Protein AF-A0A2S5GCN4-F1 (afdb_monomer_lite)

Organism: NCBI:txid2082395

pLDDT: mean 84.56, std 12.19, range [52.16, 98.06]

Sequence (154 aa):
MLRGVCLENIIAYLSLCFSAWLMGFLPMLEIYVALPASMLMGLDPMSCVFWTALGNFMPIPIILYFYDTLRKWKKASRLLNKMENHRFNRTLIQHGAWMVLLATPIIGSWTVGILGRSLGMSKTKLFVVSLCSICMYSVILVIITMLGVELIKE

InterPro domains:
  IPR009577 Putative small multi-drug export [PF06695] (30-140)

Foldseek 3Di:
DVVVVVVVVVVLLVVLLVQLLQQCQDQVRRLLNSLLVSVVVVHDNVSSLVNSLNSQLVLQVVCLVCVVVLCVDPVSVVVLVVLCPPPVLVVCLVVVLVCLLVCCVPNGSNSLSSSCVVSVHDSVSSSVSNSVSSNVVSVVSSVVSVVVVVVVVD

Secondary structure (DSSP, 8-state):
-HHHHHHHHHHHHHHHHHHHHHHHHSTTTHHHHHHHHHHHTT--HHHHHHHHHHHHHTHHHHHHHHHHHHHTSHHHHHHHHHHHTSTHHHHHHHSHHHHHHHHHHHHHHHHHHHHHHHTT--HHHHHHHHHHHHHHHHHHHHHHHHHHHHHHH-

Structure (mmCIF, N/CA/C/O backbone):
data_AF-A0A2S5GCN4-F1
#
_entry.id   AF-A0A2S5GCN4-F1
#
loop_
_atom_site.group_PDB
_atom_site.id
_atom_site.type_symbol
_atom_site.label_atom_id
_atom_site.label_alt_id
_atom_site.label_comp_id
_atom_site.label_asym_id
_atom_site.label_entity_id
_atom_site.label_seq_id
_atom_site.pdbx_PDB_ins_code
_atom_site.Cartn_x
_atom_site.Cartn_y
_atom_site.Cartn_z
_atom_site.occupancy
_atom_site.B_iso_or_equiv
_atom_site.auth_seq_id
_atom_site.auth_comp_id
_atom_site.auth_asym_id
_atom_site.auth_atom_id
_atom_site.pdbx_PDB_model_num
ATOM 1 N N . MET A 1 1 ? 31.305 -18.604 -16.765 1.00 57.91 1 MET A N 1
ATOM 2 C CA . MET A 1 1 ? 30.805 -17.319 -17.302 1.00 57.91 1 MET A CA 1
ATOM 3 C C . MET A 1 1 ? 29.271 -17.274 -17.335 1.00 57.91 1 MET A C 1
ATOM 5 O O . MET A 1 1 ? 28.710 -16.447 -16.638 1.00 57.91 1 MET A O 1
ATOM 9 N N . LEU A 1 2 ? 28.580 -18.221 -17.990 1.00 61.34 2 LEU A N 1
ATOM 10 C CA . LEU A 1 2 ? 27.100 -18.251 -18.085 1.00 61.34 2 LEU A CA 1
ATOM 11 C C . LEU A 1 2 ? 26.336 -18.323 -16.740 1.00 61.34 2 LEU A C 1
ATOM 13 O O . LEU A 1 2 ? 25.294 -17.693 -16.595 1.00 61.34 2 LEU A O 1
ATOM 17 N N . ARG A 1 3 ? 26.863 -19.038 -15.730 1.00 63.44 3 ARG A N 1
ATOM 18 C CA . ARG A 1 3 ? 26.248 -19.092 -14.385 1.00 63.44 3 ARG A CA 1
ATOM 19 C C . ARG A 1 3 ? 26.294 -17.757 -13.629 1.00 63.44 3 ARG A C 1
ATOM 21 O O . ARG A 1 3 ? 25.389 -17.504 -12.847 1.00 63.44 3 ARG A O 1
ATOM 28 N N . GLY A 1 4 ? 27.314 -16.926 -13.860 1.00 67.19 4 GLY A N 1
ATOM 29 C CA . GLY A 1 4 ? 27.444 -15.615 -13.206 1.00 67.19 4 GLY A CA 1
ATOM 30 C C . GLY A 1 4 ? 26.403 -14.624 -13.724 1.00 67.19 4 GLY A C 1
ATOM 31 O O . GLY A 1 4 ? 25.668 -14.044 -12.938 1.00 67.19 4 GLY A O 1
ATOM 32 N N . VAL A 1 5 ? 26.246 -14.562 -15.050 1.00 67.44 5 VAL A N 1
ATOM 33 C CA . VAL A 1 5 ? 25.265 -13.694 -15.725 1.00 67.44 5 VAL A CA 1
ATOM 34 C C . VAL A 1 5 ? 23.820 -14.052 -15.344 1.00 67.44 5 VAL A C 1
ATOM 36 O O . VAL A 1 5 ? 23.006 -13.170 -15.097 1.00 67.44 5 VAL A O 1
ATOM 39 N N . CYS A 1 6 ? 23.486 -15.345 -15.227 1.00 74.94 6 CYS A N 1
ATOM 40 C CA . CYS A 1 6 ? 22.156 -15.751 -14.751 1.00 74.94 6 CYS A CA 1
ATOM 41 C C . CYS A 1 6 ? 21.890 -15.327 -13.299 1.00 74.94 6 CYS A C 1
ATOM 43 O O . CYS A 1 6 ? 20.776 -14.920 -12.983 1.00 74.94 6 CYS A O 1
ATOM 45 N N . LEU A 1 7 ? 22.891 -15.425 -12.417 1.00 78.88 7 LEU A N 1
ATOM 46 C CA . LEU A 1 7 ? 22.730 -15.069 -11.008 1.00 78.88 7 LEU A CA 1
ATOM 47 C C . LEU A 1 7 ? 22.543 -13.555 -10.832 1.00 78.88 7 LEU A C 1
ATOM 49 O O . LEU A 1 7 ? 21.660 -13.132 -10.091 1.00 78.88 7 LEU A O 1
ATOM 53 N N . GLU A 1 8 ? 23.329 -12.751 -11.551 1.00 83.69 8 GLU A N 1
ATOM 54 C CA . GLU A 1 8 ? 23.218 -11.287 -11.555 1.00 83.69 8 GLU A CA 1
ATOM 55 C C . GLU A 1 8 ? 21.841 -10.825 -12.047 1.00 83.69 8 GLU A C 1
ATOM 57 O O . GLU A 1 8 ? 21.208 -9.989 -11.401 1.00 83.69 8 GLU A O 1
ATOM 62 N N . ASN A 1 9 ? 21.318 -11.441 -13.113 1.00 87.56 9 ASN A N 1
ATOM 63 C CA . ASN A 1 9 ? 19.983 -11.132 -13.632 1.00 87.56 9 ASN A CA 1
ATOM 64 C C . ASN A 1 9 ? 18.869 -11.463 -12.625 1.00 87.56 9 ASN A C 1
ATOM 66 O O . ASN A 1 9 ? 17.925 -10.688 -12.467 1.00 87.56 9 ASN A O 1
ATOM 70 N N . ILE A 1 10 ? 18.981 -12.590 -11.911 1.00 91.94 10 ILE A N 1
ATOM 71 C CA . ILE A 1 10 ? 18.015 -12.969 -10.869 1.00 91.94 10 ILE A CA 1
ATOM 72 C C . ILE A 1 10 ? 18.063 -11.974 -9.707 1.00 91.94 10 ILE A C 1
ATOM 74 O O . ILE A 1 10 ? 17.018 -11.524 -9.240 1.00 91.94 10 ILE A O 1
ATOM 78 N N . ILE A 1 11 ? 19.260 -11.605 -9.245 1.00 93.44 11 ILE A N 1
ATOM 79 C CA . ILE A 1 11 ? 19.430 -10.649 -8.143 1.00 93.44 11 ILE A CA 1
ATOM 80 C C . ILE A 1 11 ? 18.864 -9.278 -8.524 1.00 93.44 11 ILE A C 1
ATOM 82 O O . ILE A 1 11 ? 18.158 -8.668 -7.719 1.00 93.44 11 ILE A O 1
ATOM 86 N N . ALA A 1 12 ? 19.121 -8.810 -9.747 1.00 93.25 12 ALA A N 1
ATOM 87 C CA . ALA A 1 12 ? 18.575 -7.553 -10.249 1.00 93.25 12 ALA A CA 1
ATOM 88 C C . ALA A 1 12 ? 17.038 -7.578 -10.267 1.00 93.25 12 ALA A C 1
ATOM 90 O O . ALA A 1 12 ? 16.400 -6.674 -9.728 1.00 93.25 12 ALA A O 1
ATOM 91 N N . TYR A 1 13 ? 16.440 -8.649 -10.795 1.00 93.94 13 TYR A N 1
ATOM 92 C CA . TYR A 1 13 ? 14.986 -8.809 -10.825 1.00 93.94 13 TYR A CA 1
ATOM 93 C C . TYR A 1 13 ? 14.366 -8.846 -9.419 1.00 93.94 13 TYR A C 1
ATOM 95 O O . TYR A 1 13 ? 13.391 -8.145 -9.146 1.00 93.94 13 TYR A O 1
ATOM 103 N N . LEU A 1 14 ? 14.950 -9.618 -8.496 1.00 96.00 14 LEU A N 1
ATOM 104 C CA . LEU A 1 14 ? 14.489 -9.673 -7.105 1.00 96.00 14 LEU A CA 1
ATOM 105 C C . LEU A 1 14 ? 14.610 -8.313 -6.410 1.00 96.00 14 LEU A C 1
ATOM 107 O O . LEU A 1 14 ? 13.724 -7.941 -5.642 1.00 96.00 14 LEU A O 1
ATOM 111 N N . SER A 1 15 ? 15.670 -7.558 -6.707 1.00 96.25 15 SER A N 1
ATOM 112 C CA . SER A 1 15 ? 15.861 -6.207 -6.173 1.00 96.25 15 SER A CA 1
ATOM 113 C C . SER A 1 15 ? 14.768 -5.259 -6.666 1.00 96.25 15 SER A C 1
ATOM 115 O O . SER A 1 15 ? 14.188 -4.543 -5.855 1.00 96.25 15 SER A O 1
ATOM 117 N N . LEU A 1 16 ? 14.411 -5.313 -7.955 1.00 96.62 16 LEU A N 1
ATOM 118 C CA . LEU A 1 16 ? 13.297 -4.537 -8.514 1.00 96.62 16 LEU A CA 1
ATOM 119 C C . LEU A 1 16 ? 11.960 -4.891 -7.854 1.00 96.62 16 LEU A C 1
ATOM 121 O O . LEU A 1 16 ? 11.220 -3.998 -7.445 1.00 96.62 16 LEU A O 1
ATOM 125 N N . CYS A 1 17 ? 11.670 -6.185 -7.693 1.00 97.75 17 CYS A N 1
ATOM 126 C CA . CYS A 1 17 ? 10.457 -6.656 -7.019 1.00 97.75 17 CYS A CA 1
ATOM 127 C C . CYS A 1 17 ? 10.383 -6.158 -5.568 1.00 97.75 17 CYS A C 1
ATOM 129 O O . CYS A 1 17 ? 9.341 -5.684 -5.112 1.00 97.75 17 CYS A O 1
ATOM 131 N N . PHE A 1 18 ? 11.504 -6.233 -4.845 1.00 97.62 18 PHE A N 1
ATOM 132 C CA . PHE A 1 18 ? 11.593 -5.753 -3.471 1.00 97.62 18 PHE A CA 1
ATOM 133 C C . PHE A 1 18 ? 11.409 -4.236 -3.381 1.00 97.62 18 PHE A C 1
ATOM 135 O O . PHE A 1 18 ? 10.651 -3.766 -2.534 1.00 97.62 18 PHE A O 1
ATOM 142 N N . SER A 1 19 ? 12.042 -3.465 -4.268 1.00 97.31 19 SER A N 1
ATOM 143 C CA . SER A 1 19 ? 11.854 -2.014 -4.348 1.00 97.31 19 SER A CA 1
ATOM 144 C C . SER A 1 19 ? 10.399 -1.648 -4.638 1.00 97.31 19 SER A C 1
ATOM 146 O O . SER A 1 19 ? 9.853 -0.781 -3.961 1.00 97.31 19 SER A O 1
ATOM 148 N N . ALA A 1 20 ? 9.749 -2.338 -5.579 1.00 97.62 20 ALA A N 1
ATOM 149 C CA . ALA A 1 20 ? 8.340 -2.136 -5.909 1.00 97.62 20 ALA A CA 1
ATOM 150 C C . ALA A 1 20 ? 7.431 -2.364 -4.691 1.00 97.62 20 ALA A C 1
ATOM 152 O O . ALA A 1 20 ? 6.604 -1.516 -4.344 1.00 97.62 20 ALA A O 1
ATOM 153 N N . TRP A 1 21 ? 7.635 -3.483 -3.994 1.00 98.06 21 TRP A N 1
ATOM 154 C CA . TRP A 1 21 ? 6.917 -3.796 -2.762 1.00 98.06 21 TRP A CA 1
ATOM 155 C C . TRP A 1 21 ? 7.164 -2.756 -1.663 1.00 98.06 21 TRP A C 1
ATOM 157 O O . TRP A 1 21 ? 6.216 -2.266 -1.048 1.00 98.06 21 TRP A O 1
ATOM 167 N N . LEU A 1 22 ? 8.424 -2.375 -1.440 1.00 97.25 22 LEU A N 1
ATOM 168 C CA . LEU A 1 22 ? 8.803 -1.431 -0.392 1.00 97.25 22 LEU A CA 1
ATOM 169 C C . LEU A 1 22 ? 8.209 -0.045 -0.649 1.00 97.25 22 LEU A C 1
ATOM 171 O O . LEU A 1 22 ? 7.659 0.564 0.266 1.00 97.25 22 LEU A O 1
ATOM 175 N N . MET A 1 23 ? 8.270 0.443 -1.888 1.00 97.00 23 MET A N 1
ATOM 176 C CA . MET A 1 23 ? 7.644 1.712 -2.253 1.00 97.00 23 MET A CA 1
ATOM 177 C C . MET A 1 23 ? 6.127 1.654 -2.053 1.00 97.00 23 MET A C 1
ATOM 179 O O . MET A 1 23 ? 5.565 2.566 -1.454 1.00 97.00 23 MET A O 1
ATOM 183 N N . GLY A 1 24 ? 5.473 0.560 -2.463 1.00 96.06 24 GLY A N 1
ATOM 184 C CA . GLY A 1 24 ? 4.033 0.378 -2.259 1.00 96.06 24 GLY A CA 1
ATOM 185 C C . GLY A 1 24 ? 3.634 0.367 -0.780 1.00 96.06 24 GLY A C 1
ATOM 186 O O . GLY A 1 24 ? 2.550 0.835 -0.430 1.00 96.06 24 GLY A O 1
ATOM 187 N N . PHE A 1 25 ? 4.520 -0.134 0.083 1.00 96.31 25 PHE A N 1
ATOM 188 C CA . PHE A 1 25 ? 4.337 -0.195 1.530 1.00 96.31 25 PHE A CA 1
ATOM 189 C C . PHE A 1 25 ? 4.514 1.155 2.234 1.00 96.31 25 PHE A C 1
ATOM 191 O O . PHE A 1 25 ? 3.869 1.395 3.253 1.00 96.31 25 PHE A O 1
ATOM 198 N N . LEU A 1 26 ? 5.381 2.043 1.745 1.00 94.00 26 LEU A N 1
ATOM 199 C CA . LEU A 1 26 ? 5.697 3.291 2.444 1.00 94.00 26 LEU A CA 1
ATOM 200 C C . LEU A 1 26 ? 4.537 4.307 2.361 1.00 94.00 26 LEU A C 1
ATOM 202 O O . LEU A 1 26 ? 4.080 4.594 1.256 1.00 94.00 26 LEU A O 1
ATOM 206 N N . PRO A 1 27 ? 4.114 4.939 3.481 1.00 87.19 27 PRO A N 1
ATOM 207 C CA . PRO A 1 27 ? 2.924 5.803 3.520 1.00 87.19 27 PRO A CA 1
ATOM 208 C C . PRO A 1 27 ? 2.947 7.007 2.571 1.00 87.19 27 PRO A C 1
ATOM 210 O O . PRO A 1 27 ? 1.896 7.509 2.198 1.00 87.19 27 PRO A O 1
ATOM 213 N N . MET A 1 28 ? 4.136 7.517 2.239 1.00 85.44 28 MET A N 1
ATOM 214 C CA . MET A 1 28 ? 4.296 8.711 1.396 1.00 85.44 28 MET A CA 1
ATOM 215 C C . MET A 1 28 ? 4.349 8.386 -0.097 1.00 85.44 28 MET A C 1
ATOM 217 O O . MET A 1 28 ? 4.154 9.274 -0.919 1.00 85.44 28 MET A O 1
ATOM 221 N N . LEU A 1 29 ? 4.683 7.142 -0.440 1.00 86.44 29 LEU A N 1
ATOM 222 C CA . LEU A 1 29 ? 4.839 6.707 -1.824 1.00 86.44 29 LEU A CA 1
ATOM 223 C C . LEU A 1 29 ? 3.572 5.992 -2.267 1.00 86.44 29 LEU A C 1
ATOM 225 O O . LEU A 1 29 ? 2.922 6.403 -3.229 1.00 86.44 29 LEU A O 1
ATOM 229 N N . GLU A 1 30 ? 3.226 4.942 -1.520 1.00 90.69 30 GLU A N 1
ATOM 230 C CA . GLU A 1 30 ? 2.136 4.037 -1.831 1.00 90.69 30 GLU A CA 1
ATOM 231 C C . GLU A 1 30 ? 2.167 3.593 -3.304 1.00 90.69 30 GLU A C 1
ATOM 233 O O . GLU A 1 30 ? 3.175 3.677 -4.008 1.00 90.69 30 GLU A O 1
ATOM 238 N N . ILE A 1 31 ? 1.060 3.055 -3.790 1.00 92.00 31 ILE A N 1
ATOM 239 C CA . ILE A 1 31 ? 0.970 2.528 -5.148 1.00 92.00 31 ILE A CA 1
ATOM 240 C C . ILE A 1 31 ? 1.100 3.598 -6.250 1.00 92.00 31 ILE A C 1
ATOM 242 O O . ILE A 1 31 ? 1.514 3.264 -7.358 1.00 92.00 31 ILE A O 1
ATOM 246 N N . TYR A 1 32 ? 0.788 4.871 -5.961 1.00 90.56 32 TYR A N 1
ATOM 247 C CA . TYR A 1 32 ? 0.764 5.946 -6.965 1.00 90.56 32 TYR A CA 1
ATOM 248 C C . TYR A 1 32 ? 2.157 6.278 -7.475 1.00 90.56 32 TYR A C 1
ATOM 250 O O . TYR A 1 32 ? 2.315 6.601 -8.645 1.00 90.56 32 TYR A O 1
ATOM 258 N N . VAL A 1 33 ? 3.158 6.201 -6.596 1.00 92.62 33 VAL A N 1
ATOM 259 C CA . VAL A 1 33 ? 4.560 6.389 -6.976 1.00 92.62 33 VAL A CA 1
ATOM 260 C C . VAL A 1 33 ? 5.207 5.045 -7.281 1.00 92.62 33 VAL A C 1
ATOM 262 O O . VAL A 1 33 ? 5.955 4.936 -8.250 1.00 92.62 33 VAL A O 1
ATOM 265 N N . ALA A 1 34 ? 4.898 4.007 -6.498 1.00 95.50 34 ALA A N 1
ATOM 266 C CA . ALA A 1 34 ? 5.549 2.713 -6.638 1.00 95.50 34 ALA A CA 1
ATOM 267 C C . ALA A 1 34 ? 5.321 2.079 -8.012 1.00 95.50 34 ALA A C 1
ATOM 269 O O . ALA A 1 34 ? 6.271 1.555 -8.592 1.00 95.50 34 ALA A O 1
ATOM 270 N N . LEU A 1 35 ? 4.093 2.121 -8.539 1.00 95.50 35 LEU A N 1
ATOM 271 C CA . LEU A 1 35 ? 3.756 1.455 -9.797 1.00 95.50 35 LEU A CA 1
ATOM 272 C C . LEU A 1 35 ? 4.429 2.132 -11.001 1.00 95.50 35 LEU A C 1
ATOM 274 O O . LEU A 1 35 ? 5.175 1.437 -11.695 1.00 95.50 35 LEU A O 1
ATOM 278 N N . PRO A 1 36 ? 4.298 3.458 -11.216 1.00 94.50 36 PRO A N 1
ATOM 279 C CA . PRO A 1 36 ? 5.004 4.122 -12.307 1.00 94.50 36 PRO A CA 1
ATOM 280 C C . PRO A 1 36 ? 6.525 4.028 -12.177 1.00 94.50 36 PRO A C 1
ATOM 282 O O . PRO A 1 36 ? 7.203 3.731 -13.157 1.00 94.50 36 PRO A O 1
ATOM 285 N N . ALA A 1 37 ? 7.073 4.218 -10.970 1.00 94.81 37 ALA A N 1
ATOM 286 C CA . ALA A 1 37 ? 8.516 4.141 -10.754 1.00 94.81 37 ALA A CA 1
ATOM 287 C C . ALA A 1 37 ? 9.067 2.745 -11.072 1.00 94.81 37 ALA A C 1
ATOM 289 O O . ALA A 1 37 ? 10.073 2.632 -11.763 1.00 94.81 37 ALA A O 1
ATOM 290 N N . SER A 1 38 ? 8.388 1.680 -10.637 1.00 95.12 38 SER A N 1
ATOM 291 C CA . SER A 1 38 ? 8.834 0.303 -10.900 1.00 95.12 38 SER A CA 1
ATOM 292 C C . SER A 1 38 ? 8.783 -0.042 -12.390 1.00 95.12 38 SER A C 1
ATOM 294 O O . SER A 1 38 ? 9.699 -0.691 -12.896 1.00 95.12 38 SER A O 1
ATOM 296 N N . MET A 1 39 ? 7.767 0.449 -13.110 1.00 93.94 39 MET A N 1
ATOM 297 C CA . MET A 1 39 ? 7.684 0.294 -14.567 1.00 93.94 39 MET A CA 1
ATOM 298 C C . MET A 1 39 ? 8.825 1.034 -15.274 1.00 93.94 39 MET A C 1
ATOM 300 O O . MET A 1 39 ? 9.454 0.481 -16.174 1.00 93.94 39 MET A O 1
ATOM 304 N N . LEU A 1 40 ? 9.149 2.258 -14.839 1.00 93.12 40 LEU A N 1
ATOM 305 C CA . LEU A 1 40 ? 10.285 3.027 -15.363 1.00 93.12 40 LEU A CA 1
ATOM 306 C C . LEU A 1 40 ? 11.640 2.374 -15.050 1.00 93.12 40 LEU A C 1
ATOM 308 O O . LEU A 1 40 ? 12.572 2.493 -15.840 1.00 93.12 40 LEU A O 1
ATOM 312 N N . MET A 1 41 ? 11.746 1.651 -13.933 1.00 93.62 41 MET A N 1
ATOM 313 C CA . MET A 1 41 ? 12.928 0.855 -13.577 1.00 93.62 41 MET A CA 1
ATOM 314 C C . MET A 1 41 ? 13.054 -0.446 -14.393 1.00 93.62 41 MET A C 1
ATOM 316 O O . MET A 1 41 ? 14.024 -1.181 -14.218 1.00 93.62 41 MET A O 1
ATOM 320 N N . GLY A 1 42 ? 12.103 -0.730 -15.290 1.00 91.94 42 GLY A N 1
ATOM 321 C CA . GLY A 1 42 ? 12.150 -1.865 -16.212 1.00 91.94 42 GLY A CA 1
ATOM 322 C C . GLY A 1 42 ? 11.489 -3.143 -15.695 1.00 91.94 42 GLY A C 1
ATOM 323 O O . GLY A 1 42 ? 11.651 -4.193 -16.315 1.00 91.94 42 GLY A O 1
ATOM 324 N N . LEU A 1 43 ? 10.749 -3.083 -14.583 1.00 94.44 43 LEU A N 1
ATOM 325 C CA . LEU A 1 43 ? 9.941 -4.212 -14.127 1.00 94.44 43 LEU A CA 1
ATOM 326 C C . LEU A 1 43 ? 8.688 -4.337 -15.009 1.00 94.44 43 LEU A C 1
ATOM 328 O O . LEU A 1 43 ? 8.041 -3.339 -15.335 1.00 94.44 43 LEU A O 1
ATOM 332 N N . ASP A 1 44 ? 8.335 -5.559 -15.406 1.00 93.25 44 ASP A N 1
ATOM 333 C CA . ASP A 1 44 ? 7.190 -5.778 -16.289 1.00 93.25 44 ASP A CA 1
ATOM 334 C C . ASP A 1 44 ? 5.862 -5.338 -15.627 1.00 93.25 44 ASP A C 1
ATOM 336 O O . ASP A 1 44 ? 5.749 -5.357 -14.395 1.00 93.25 44 ASP A O 1
ATOM 340 N N . PRO A 1 45 ? 4.836 -4.939 -16.406 1.00 93.00 45 PRO A N 1
ATOM 341 C CA . PRO A 1 45 ? 3.597 -4.396 -15.848 1.00 93.00 45 PRO A CA 1
ATOM 342 C C . PRO A 1 45 ? 2.870 -5.340 -14.880 1.00 93.00 45 PRO A C 1
ATOM 344 O O . PRO A 1 45 ? 2.304 -4.877 -13.890 1.00 93.00 45 PRO A O 1
ATOM 347 N N . MET A 1 46 ? 2.898 -6.655 -15.126 1.00 94.38 46 MET A N 1
ATOM 348 C CA . MET A 1 46 ? 2.223 -7.630 -14.263 1.00 94.38 46 MET A CA 1
ATOM 349 C C . MET A 1 46 ? 2.921 -7.741 -12.909 1.00 94.38 46 MET A C 1
ATOM 351 O O . MET A 1 46 ? 2.267 -7.670 -11.864 1.00 94.38 46 MET A O 1
ATOM 355 N N . SER A 1 47 ? 4.250 -7.845 -12.914 1.00 95.50 47 SER A N 1
ATOM 356 C CA . SER A 1 47 ? 5.060 -7.839 -11.697 1.00 95.50 47 SER A CA 1
ATOM 357 C C . SER A 1 47 ? 4.935 -6.514 -10.947 1.00 95.50 47 SER A C 1
ATOM 359 O O . SER A 1 47 ? 4.801 -6.520 -9.722 1.00 95.50 47 SER A O 1
ATOM 361 N N . CYS A 1 48 ? 4.896 -5.382 -11.657 1.00 95.69 48 CYS A N 1
ATOM 362 C CA . CYS A 1 48 ? 4.636 -4.071 -11.064 1.00 95.69 48 CYS A CA 1
ATOM 363 C C . CYS A 1 48 ? 3.308 -4.048 -10.304 1.00 95.69 48 CYS A C 1
ATOM 365 O O . CYS A 1 48 ? 3.294 -3.694 -9.124 1.00 95.69 48 CYS A O 1
ATOM 367 N N . VAL A 1 49 ? 2.203 -4.462 -10.933 1.00 95.94 49 VAL A N 1
ATOM 368 C CA . VAL A 1 49 ? 0.892 -4.530 -10.269 1.00 95.94 49 VAL A CA 1
ATOM 369 C C . VAL A 1 49 ? 0.966 -5.416 -9.037 1.00 95.94 49 VAL A C 1
ATOM 371 O O . VAL A 1 49 ? 0.594 -4.974 -7.954 1.00 95.94 49 VAL A O 1
ATOM 374 N N . PHE A 1 50 ? 1.478 -6.639 -9.176 1.00 96.81 50 PHE A N 1
ATOM 375 C CA . PHE A 1 50 ? 1.499 -7.601 -8.081 1.00 96.81 50 PHE A CA 1
ATOM 376 C C . PHE A 1 50 ? 2.301 -7.095 -6.875 1.00 96.81 50 PHE A C 1
ATOM 378 O O . PHE A 1 50 ? 1.775 -7.049 -5.761 1.00 96.81 50 PHE A O 1
ATOM 385 N N . TRP A 1 51 ? 3.556 -6.684 -7.077 1.00 97.81 51 TRP A N 1
ATOM 386 C CA . TRP A 1 51 ? 4.441 -6.313 -5.972 1.00 97.81 51 TRP A CA 1
ATOM 387 C C . TRP A 1 51 ? 4.037 -5.000 -5.310 1.00 97.81 51 TRP A C 1
ATOM 389 O O . TRP A 1 51 ? 4.046 -4.914 -4.081 1.00 97.81 51 TRP A O 1
ATOM 399 N N . THR A 1 52 ? 3.621 -4.002 -6.090 1.00 96.88 52 THR A N 1
ATOM 400 C CA . THR A 1 52 ? 3.175 -2.717 -5.531 1.00 96.88 52 THR A CA 1
ATOM 401 C C . THR A 1 52 ? 1.825 -2.837 -4.829 1.00 96.88 52 THR A C 1
ATOM 403 O O . THR A 1 52 ? 1.666 -2.269 -3.750 1.00 96.88 52 THR A O 1
ATOM 406 N N . ALA A 1 53 ? 0.885 -3.632 -5.358 1.00 96.50 53 ALA A N 1
ATOM 407 C CA . ALA A 1 53 ? -0.384 -3.930 -4.694 1.00 96.50 53 ALA A CA 1
ATOM 408 C C . ALA A 1 53 ? -0.170 -4.706 -3.392 1.00 96.50 53 ALA A C 1
ATOM 410 O O . ALA A 1 53 ? -0.778 -4.381 -2.373 1.00 96.50 53 ALA A O 1
ATOM 411 N N . LEU A 1 54 ? 0.722 -5.702 -3.402 1.00 97.12 54 LEU A N 1
ATOM 412 C CA . LEU A 1 54 ? 1.083 -6.456 -2.205 1.00 97.12 54 LEU A CA 1
ATOM 413 C C . LEU A 1 54 ? 1.697 -5.535 -1.145 1.00 97.12 54 LEU A C 1
ATOM 415 O O . LEU A 1 54 ? 1.287 -5.574 0.015 1.00 97.12 54 LEU A O 1
ATOM 419 N N . GLY A 1 55 ? 2.636 -4.676 -1.549 1.00 96.62 55 GLY A N 1
ATOM 420 C CA . GLY A 1 55 ? 3.223 -3.652 -0.688 1.00 96.62 55 GLY A CA 1
ATOM 421 C C . GLY A 1 55 ? 2.161 -2.727 -0.106 1.00 96.62 55 GLY A C 1
ATOM 422 O O . GLY A 1 55 ? 2.115 -2.530 1.104 1.00 96.62 55 GLY A O 1
ATOM 423 N N . ASN A 1 56 ? 1.251 -2.232 -0.945 1.00 96.12 56 ASN A N 1
ATOM 424 C CA . ASN A 1 56 ? 0.194 -1.316 -0.532 1.00 96.12 56 ASN A CA 1
ATOM 425 C C . ASN A 1 56 ? -0.873 -1.962 0.357 1.00 96.12 56 ASN A C 1
ATOM 427 O O . ASN A 1 56 ? -1.452 -1.281 1.197 1.00 96.12 56 ASN A O 1
ATOM 431 N N . PHE A 1 57 ? -1.125 -3.262 0.225 1.00 95.88 57 PHE A N 1
ATOM 432 C CA . PHE A 1 57 ? -2.072 -3.975 1.077 1.00 95.88 57 PHE A CA 1
ATOM 433 C C . PHE A 1 57 ? -1.520 -4.234 2.486 1.00 95.88 57 PHE A C 1
ATOM 435 O O . PHE A 1 57 ? -2.268 -4.143 3.459 1.00 95.88 57 PHE A O 1
ATOM 442 N N . MET A 1 58 ? -0.216 -4.514 2.618 1.00 96.06 58 MET A N 1
ATOM 443 C CA . MET A 1 58 ? 0.448 -4.913 3.874 1.00 96.06 58 MET A CA 1
ATOM 444 C C . MET A 1 58 ? 0.255 -3.993 5.099 1.00 96.06 58 MET A C 1
ATOM 446 O O . MET A 1 58 ? 0.168 -4.516 6.215 1.00 96.06 58 MET A O 1
ATOM 450 N N . PRO A 1 59 ? 0.141 -2.661 4.972 1.00 94.06 59 PRO A N 1
ATOM 451 C CA . PRO A 1 59 ? -0.179 -1.779 6.088 1.00 94.06 59 PRO A CA 1
ATOM 452 C C . PRO A 1 59 ? -1.465 -2.157 6.824 1.00 94.06 59 PRO A C 1
ATOM 454 O O . PRO A 1 59 ? -1.533 -2.049 8.045 1.00 94.06 59 PRO A O 1
ATOM 457 N N . ILE A 1 60 ? -2.480 -2.646 6.109 1.00 93.25 60 ILE A N 1
ATOM 458 C CA . ILE A 1 60 ? -3.804 -2.940 6.666 1.00 93.25 60 ILE A CA 1
ATOM 459 C C . ILE A 1 60 ? -3.747 -4.073 7.706 1.00 93.25 60 ILE A C 1
ATOM 461 O O . ILE A 1 60 ? -4.171 -3.836 8.841 1.00 93.25 60 ILE A O 1
ATOM 465 N N . PRO A 1 61 ? -3.228 -5.286 7.409 1.00 94.00 61 PRO A N 1
ATOM 466 C CA . PRO A 1 61 ? -3.091 -6.333 8.417 1.00 94.00 61 PRO A CA 1
ATOM 467 C C . PRO A 1 61 ? -2.172 -5.918 9.572 1.00 94.00 61 PRO A C 1
ATOM 469 O O . PRO A 1 61 ? -2.485 -6.236 10.720 1.00 94.00 61 PRO A O 1
ATOM 472 N N . ILE A 1 62 ? -1.099 -5.162 9.302 1.00 93.62 62 ILE A N 1
ATOM 473 C CA . ILE A 1 62 ? -0.193 -4.647 10.341 1.00 93.62 62 ILE A CA 1
ATOM 474 C C . ILE A 1 62 ? -0.952 -3.726 11.301 1.00 93.62 62 ILE A C 1
ATOM 476 O O . ILE A 1 62 ? -0.951 -3.958 12.510 1.00 93.62 62 ILE A O 1
ATOM 480 N N . ILE A 1 63 ? -1.663 -2.723 10.784 1.00 91.75 63 ILE A N 1
ATOM 481 C CA . ILE A 1 63 ? -2.459 -1.809 11.607 1.00 91.75 63 ILE A CA 1
ATOM 482 C C . ILE A 1 63 ? -3.505 -2.582 12.395 1.00 91.75 63 ILE A C 1
ATOM 484 O O . ILE A 1 63 ? -3.644 -2.355 13.590 1.00 91.75 63 ILE A O 1
ATOM 488 N N . LEU A 1 64 ? -4.225 -3.512 11.768 1.00 90.44 64 LEU A N 1
ATOM 489 C CA . LEU A 1 64 ? -5.292 -4.258 12.436 1.00 90.44 64 LEU A CA 1
ATOM 490 C C . LEU A 1 64 ? -4.776 -5.156 13.560 1.00 90.44 64 LEU A C 1
ATOM 492 O O . LEU A 1 64 ? -5.497 -5.374 14.535 1.00 90.44 64 LEU A O 1
ATOM 496 N N . TYR A 1 65 ? -3.558 -5.677 13.424 1.00 91.38 65 TYR A N 1
ATOM 497 C CA . TYR A 1 65 ? -2.893 -6.453 14.462 1.00 91.38 65 TYR A CA 1
ATOM 498 C C . TYR A 1 65 ? -2.423 -5.564 15.621 1.00 91.38 65 TYR A C 1
ATOM 500 O O . TYR A 1 65 ? -2.661 -5.885 16.783 1.00 91.38 65 TYR A O 1
ATOM 508 N N . PHE A 1 66 ? -1.813 -4.414 15.319 1.00 89.75 66 PHE A N 1
ATOM 509 C CA . PHE A 1 66 ? -1.260 -3.512 16.335 1.00 89.75 66 PHE A CA 1
ATOM 510 C C . PHE A 1 66 ? -2.246 -2.462 16.862 1.00 89.75 66 PHE A C 1
ATOM 512 O O . PHE A 1 66 ? -1.897 -1.724 17.782 1.00 89.75 66 PHE A O 1
ATOM 519 N N . TYR A 1 67 ? -3.469 -2.393 16.335 1.00 85.06 67 TYR A N 1
ATOM 520 C CA . TYR A 1 67 ? -4.432 -1.332 16.643 1.00 85.06 67 TYR A CA 1
ATOM 521 C C . TYR A 1 67 ? -4.679 -1.171 18.147 1.00 85.06 67 TYR A C 1
ATOM 523 O O . TYR A 1 67 ? -4.578 -0.068 18.687 1.00 85.06 67 TYR A O 1
ATOM 531 N N . ASP A 1 68 ? -4.943 -2.279 18.842 1.00 82.94 68 ASP A N 1
ATOM 532 C CA . ASP A 1 68 ? -5.242 -2.258 20.276 1.00 82.94 68 ASP A CA 1
ATOM 533 C C . ASP A 1 68 ? -4.012 -1.839 21.101 1.00 82.94 68 ASP A C 1
ATOM 535 O O . ASP A 1 68 ? -4.137 -1.154 22.118 1.00 82.94 68 ASP A O 1
ATOM 539 N N . THR A 1 69 ? -2.808 -2.181 20.637 1.00 85.25 69 THR A N 1
ATOM 540 C CA . THR A 1 69 ? -1.539 -1.747 21.239 1.00 85.25 69 THR A CA 1
ATOM 541 C C . THR A 1 69 ? -1.301 -0.253 21.020 1.00 85.25 69 THR A C 1
ATOM 543 O O . THR A 1 69 ? -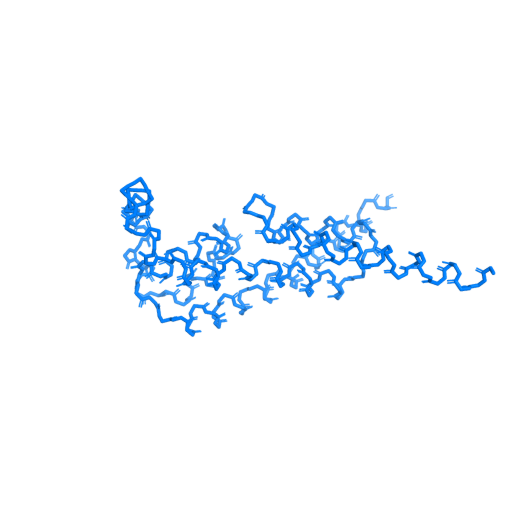0.963 0.453 21.971 1.00 85.25 69 THR A O 1
ATOM 546 N N . LEU A 1 70 ? -1.554 0.258 19.810 1.00 78.88 70 LEU A N 1
ATOM 547 C CA . LEU A 1 70 ? -1.453 1.684 19.485 1.00 78.88 70 LEU A CA 1
ATOM 548 C C . LEU A 1 70 ? -2.413 2.520 20.339 1.00 78.88 70 LEU A C 1
ATOM 550 O O . LEU A 1 70 ? -2.046 3.589 20.826 1.00 78.88 70 LEU A O 1
ATOM 554 N N . ARG A 1 71 ? -3.629 2.021 20.594 1.00 76.94 71 ARG A N 1
ATOM 555 C CA . ARG A 1 71 ? -4.636 2.744 21.386 1.00 76.94 71 ARG A CA 1
ATOM 556 C C . ARG A 1 71 ? -4.257 2.900 22.861 1.00 76.94 71 ARG A C 1
ATOM 558 O O . ARG A 1 71 ? -4.679 3.866 23.492 1.00 76.94 71 ARG A O 1
ATOM 565 N N . LYS A 1 72 ? -3.425 2.005 23.407 1.00 83.81 72 LYS A N 1
ATOM 566 C CA . LYS A 1 72 ? -2.906 2.112 24.785 1.00 83.81 72 LYS A CA 1
ATOM 567 C C . LYS A 1 72 ? -1.942 3.291 24.958 1.00 83.81 72 LYS A C 1
ATOM 569 O O . LYS A 1 72 ? -1.726 3.756 26.075 1.00 83.81 72 LYS A O 1
ATOM 574 N N . TRP A 1 73 ? -1.360 3.803 23.874 1.00 85.00 73 TRP A N 1
ATOM 575 C CA . TRP A 1 73 ? -0.409 4.909 23.931 1.00 85.00 73 TRP A CA 1
ATOM 576 C C . TRP A 1 73 ? -1.139 6.252 23.857 1.00 85.00 73 TRP A C 1
ATOM 578 O O . TRP A 1 73 ? -1.722 6.593 22.831 1.00 85.00 73 TRP A O 1
ATOM 588 N N . LYS A 1 74 ? -1.054 7.076 24.915 1.00 81.19 74 LYS A N 1
ATOM 589 C CA . LYS A 1 74 ? -1.769 8.372 25.002 1.00 81.19 74 LYS A CA 1
ATOM 590 C C . LYS A 1 74 ? -1.557 9.285 23.785 1.00 81.19 74 LYS A C 1
ATOM 592 O O . LYS A 1 74 ? -2.504 9.937 23.353 1.00 81.19 74 LYS A O 1
ATOM 597 N N . LYS A 1 75 ? -0.339 9.355 23.231 1.00 79.56 75 LYS A N 1
ATOM 598 C CA . LYS A 1 75 ? -0.041 10.186 22.045 1.00 79.56 75 LYS A CA 1
ATOM 599 C C . LYS A 1 75 ? -0.733 9.655 20.786 1.00 79.56 75 LYS A C 1
ATOM 601 O O . LYS A 1 75 ? -1.390 10.426 20.094 1.00 79.56 75 LYS A O 1
ATOM 606 N N . ALA A 1 76 ? -0.631 8.351 20.533 1.00 74.50 76 ALA A N 1
ATOM 607 C CA . ALA A 1 76 ? -1.283 7.707 19.397 1.00 74.50 76 ALA A CA 1
ATOM 608 C C . ALA A 1 76 ? -2.810 7.773 19.532 1.00 74.50 76 ALA A C 1
ATOM 610 O O . ALA A 1 76 ? -3.477 8.189 18.597 1.00 74.50 76 ALA A O 1
ATOM 611 N N . SER A 1 77 ? -3.359 7.502 20.719 1.00 76.06 77 SER A N 1
ATOM 612 C CA . SER A 1 77 ? -4.790 7.646 21.013 1.00 76.06 77 SER A CA 1
ATOM 613 C C . SER A 1 77 ? -5.327 9.047 20.690 1.00 76.06 77 SER A C 1
ATOM 615 O O . SER A 1 77 ? -6.365 9.164 20.049 1.00 76.06 77 SER A O 1
ATOM 617 N N . ARG A 1 78 ? -4.608 10.124 21.045 1.00 79.62 78 ARG A N 1
ATOM 618 C CA . ARG A 1 78 ? -5.015 11.492 20.668 1.00 79.62 78 ARG A CA 1
ATOM 619 C C . ARG A 1 78 ? -5.017 11.710 19.156 1.00 79.62 78 ARG A C 1
ATOM 621 O O . ARG A 1 78 ? -5.925 12.366 18.654 1.00 79.62 78 ARG A O 1
ATOM 628 N N . LEU A 1 79 ? -4.013 11.190 18.446 1.00 75.62 79 LEU A N 1
ATOM 629 C CA . LEU A 1 79 ? -3.934 11.295 16.988 1.00 75.62 79 LEU A CA 1
ATOM 630 C C . LEU A 1 79 ? -5.094 10.537 16.328 1.00 75.62 79 LEU A C 1
ATOM 632 O O . LEU A 1 79 ? -5.797 11.105 15.500 1.00 75.62 79 LEU A O 1
ATOM 636 N N . LEU A 1 80 ? -5.348 9.306 16.780 1.00 74.56 80 LEU A N 1
ATOM 637 C CA . LEU A 1 80 ? -6.462 8.465 16.343 1.00 74.56 80 LEU A CA 1
ATOM 638 C C . LEU A 1 80 ? -7.808 9.165 16.567 1.00 74.56 80 LEU A C 1
ATOM 640 O O . LEU A 1 80 ? -8.583 9.301 15.628 1.00 74.56 80 LEU A O 1
ATOM 644 N N . ASN A 1 81 ? -8.046 9.705 17.765 1.00 73.88 81 ASN A N 1
ATOM 645 C CA . ASN A 1 81 ? -9.282 10.428 18.079 1.00 73.88 81 ASN A CA 1
ATOM 646 C C . ASN A 1 81 ? -9.438 11.708 17.234 1.00 73.88 81 ASN A C 1
ATOM 648 O O . ASN A 1 81 ? -10.552 12.099 16.896 1.00 73.88 81 ASN A O 1
ATOM 652 N N . LYS A 1 82 ? -8.335 12.380 16.869 1.00 73.50 82 LYS A N 1
ATOM 653 C CA . LYS A 1 82 ? -8.372 13.550 15.975 1.00 73.50 82 LYS A CA 1
ATOM 654 C C . LYS A 1 82 ? -8.790 13.154 14.557 1.00 73.50 82 LYS A C 1
ATOM 656 O O . LYS A 1 82 ? -9.581 13.867 13.947 1.00 73.50 82 LYS A O 1
ATOM 661 N N . MET A 1 83 ? -8.296 12.019 14.063 1.00 65.94 83 MET A N 1
ATOM 662 C CA . MET A 1 83 ? -8.722 11.448 12.781 1.00 65.94 83 MET A CA 1
ATOM 663 C C . MET A 1 83 ? -10.192 10.999 12.836 1.00 65.94 83 MET A C 1
ATOM 665 O O . MET A 1 83 ? -10.923 11.175 11.867 1.00 65.94 83 MET A O 1
ATOM 669 N N . GLU A 1 84 ? -10.649 10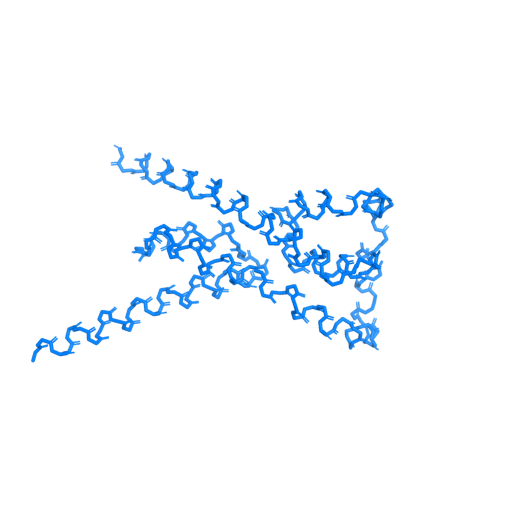.511 13.993 1.00 65.69 84 GLU A N 1
ATOM 670 C CA . GLU A 1 84 ? -12.024 10.051 14.224 1.00 65.69 84 GLU A CA 1
ATOM 671 C C . GLU A 1 84 ? -13.062 11.199 14.306 1.00 65.69 84 GLU A C 1
ATOM 673 O O . GLU A 1 84 ? -14.242 11.009 14.015 1.00 65.69 84 GLU A O 1
ATOM 678 N N . ASN A 1 85 ? -12.640 12.418 14.651 1.00 62.47 85 ASN A N 1
ATOM 679 C CA . ASN A 1 85 ? -13.536 13.570 14.830 1.00 62.47 85 ASN A CA 1
ATOM 680 C C . ASN A 1 85 ? -13.863 14.350 13.540 1.00 62.47 85 ASN A C 1
ATOM 682 O O . ASN A 1 85 ? -14.650 15.300 13.580 1.00 62.47 85 ASN A O 1
ATOM 686 N N . HIS A 1 86 ? -13.298 13.991 12.385 1.00 59.50 86 HIS A N 1
ATOM 687 C CA . HIS A 1 86 ? -13.656 14.645 11.122 1.00 59.50 86 HIS A CA 1
ATOM 688 C C . HIS A 1 86 ? -15.079 14.251 10.682 1.00 59.50 86 HIS A C 1
ATOM 690 O O . HIS A 1 86 ? -15.408 13.071 10.631 1.00 59.50 86 HIS A O 1
ATOM 696 N N . ARG A 1 87 ? -15.928 15.226 10.298 1.00 52.16 87 ARG A N 1
ATOM 697 C CA . ARG A 1 87 ? -17.336 15.029 9.844 1.00 52.16 87 ARG A CA 1
ATOM 698 C C . ARG A 1 87 ? -17.530 13.932 8.788 1.00 52.16 87 ARG A C 1
ATOM 700 O O . ARG A 1 87 ? -18.618 13.372 8.699 1.00 52.16 87 ARG A O 1
ATOM 707 N N . PHE A 1 88 ? -16.480 13.619 8.034 1.00 52.56 88 PHE A N 1
ATOM 708 C CA . PHE A 1 88 ? -16.416 12.521 7.070 1.00 52.56 88 PHE A CA 1
ATOM 709 C C . PHE A 1 88 ? -16.784 11.154 7.694 1.00 52.56 88 PHE A C 1
ATOM 711 O O . PHE A 1 88 ? -17.311 10.282 7.009 1.00 52.56 88 PHE A O 1
ATOM 718 N N . ASN A 1 89 ? -16.607 10.993 9.015 1.00 54.56 89 ASN A N 1
ATOM 719 C CA . ASN A 1 89 ? -16.839 9.740 9.732 1.00 54.56 89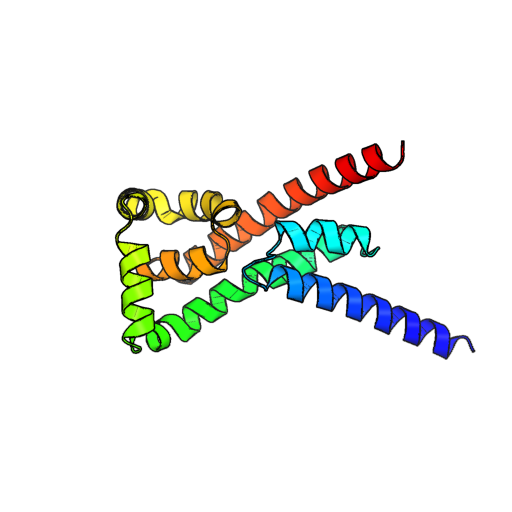 ASN A CA 1
ATOM 720 C C . ASN A 1 89 ? -18.307 9.292 9.808 1.00 54.56 89 ASN A C 1
ATOM 722 O O . ASN A 1 89 ? -18.573 8.098 9.728 1.00 54.56 89 ASN A O 1
ATOM 726 N N . ARG A 1 90 ? -19.287 10.200 9.938 1.00 52.41 90 ARG A N 1
ATOM 727 C CA . ARG A 1 90 ? -20.699 9.788 10.121 1.00 52.41 90 ARG A CA 1
ATOM 728 C C . ARG A 1 90 ? -21.295 9.136 8.873 1.00 52.41 90 ARG A C 1
ATOM 730 O O . ARG A 1 90 ? -22.039 8.166 8.984 1.00 52.41 90 ARG A O 1
ATOM 737 N N . THR A 1 91 ? -20.937 9.636 7.697 1.00 52.88 91 THR A N 1
ATOM 738 C CA . THR A 1 91 ? -21.347 9.069 6.409 1.00 52.88 91 THR A CA 1
ATOM 739 C C . THR A 1 91 ? -20.527 7.815 6.078 1.00 52.88 91 THR A C 1
ATOM 741 O O . THR A 1 91 ? -21.082 6.864 5.523 1.00 52.88 91 THR A O 1
ATOM 744 N N . LEU A 1 92 ? -19.239 7.770 6.474 1.00 54.91 92 LEU A N 1
ATOM 745 C CA . LEU A 1 92 ? -18.348 6.597 6.366 1.00 54.91 92 LEU A CA 1
ATOM 746 C C . LEU A 1 92 ? -18.912 5.407 7.142 1.00 54.91 92 LEU A C 1
ATOM 748 O O . LEU A 1 92 ? -18.906 4.294 6.641 1.00 54.91 92 LEU A O 1
ATOM 752 N N . ILE A 1 93 ? -19.466 5.642 8.331 1.00 53.88 93 ILE A N 1
ATOM 753 C CA . ILE A 1 93 ? -20.090 4.603 9.163 1.00 53.88 93 ILE A CA 1
ATOM 754 C C . ILE A 1 93 ? -21.303 3.962 8.471 1.00 53.88 93 ILE A C 1
ATOM 756 O O . ILE A 1 93 ? -21.511 2.758 8.593 1.00 53.88 93 ILE A O 1
ATOM 760 N N . GLN A 1 94 ? -22.089 4.737 7.717 1.00 56.31 94 GLN A N 1
ATOM 761 C CA . GLN A 1 94 ? -23.300 4.237 7.054 1.00 56.31 94 GLN A CA 1
ATOM 762 C C . GLN A 1 94 ? -23.010 3.492 5.737 1.00 56.31 94 GLN A C 1
ATOM 764 O O . GLN A 1 94 ? -23.723 2.549 5.408 1.00 56.31 94 GLN A O 1
ATOM 769 N N . HIS A 1 95 ? -21.945 3.861 5.011 1.00 65.88 95 HIS A N 1
ATOM 770 C CA . HIS A 1 95 ? -21.593 3.299 3.693 1.00 65.88 95 HIS A CA 1
ATOM 771 C C . HIS A 1 95 ? -20.168 2.711 3.636 1.00 65.88 95 HIS A C 1
ATOM 773 O O . HIS A 1 95 ? -19.543 2.682 2.575 1.00 65.88 95 HIS A O 1
ATOM 779 N N . GLY A 1 96 ? -19.631 2.249 4.770 1.00 67.94 96 GLY A N 1
ATOM 780 C CA . GLY A 1 96 ? -18.186 2.055 4.982 1.00 67.94 96 GLY A CA 1
ATOM 781 C C . GLY A 1 96 ? -17.441 1.220 3.948 1.00 67.94 96 GLY A C 1
ATOM 782 O O . GLY A 1 96 ? -16.296 1.531 3.645 1.00 67.94 96 GLY A O 1
ATOM 783 N N . ALA A 1 97 ? -18.086 0.228 3.333 1.00 70.94 97 ALA A N 1
ATOM 784 C CA . ALA A 1 97 ? -17.471 -0.539 2.250 1.00 70.94 97 ALA A CA 1
ATOM 785 C C . ALA A 1 97 ? -17.233 0.315 0.987 1.00 70.94 97 ALA A C 1
ATOM 787 O O . ALA A 1 97 ? -16.118 0.372 0.479 1.00 70.94 97 ALA A O 1
ATOM 788 N N . TRP A 1 98 ? -18.245 1.039 0.509 1.00 73.38 98 TRP A N 1
ATOM 789 C CA . TRP A 1 98 ? -18.116 1.890 -0.680 1.00 73.38 98 TRP A CA 1
ATOM 790 C C . TRP A 1 98 ? -17.099 3.003 -0.479 1.00 73.38 98 TRP A C 1
ATOM 792 O O . TRP A 1 98 ? -16.310 3.309 -1.368 1.00 73.38 98 TRP A O 1
ATOM 802 N N . MET A 1 99 ? -17.071 3.578 0.718 1.00 71.69 99 MET A N 1
ATOM 803 C CA . MET A 1 99 ? -16.108 4.623 1.000 1.00 71.69 99 MET A CA 1
ATOM 804 C C . MET A 1 99 ? -14.701 4.114 1.236 1.00 71.69 99 MET A C 1
ATOM 806 O O . MET A 1 99 ? -13.788 4.792 0.806 1.00 71.69 99 MET A O 1
ATOM 810 N N . VAL A 1 100 ? -14.475 2.943 1.834 1.00 74.62 100 VAL A N 1
ATOM 811 C CA . VAL A 1 100 ? -13.122 2.362 1.851 1.00 74.62 100 VAL A CA 1
ATOM 812 C C . VAL A 1 100 ? -12.640 2.110 0.422 1.00 74.62 100 VAL A C 1
ATOM 814 O O . VAL A 1 100 ? -11.491 2.412 0.103 1.00 74.62 100 VAL A O 1
ATOM 817 N N . LEU A 1 101 ? -13.526 1.642 -0.460 1.00 78.12 101 LEU A N 1
ATOM 818 C CA . LEU A 1 101 ? -13.196 1.404 -1.861 1.00 78.12 101 LEU A CA 1
ATOM 819 C C . LEU A 1 101 ? -12.763 2.686 -2.590 1.00 78.12 101 LEU A C 1
ATOM 821 O O . LEU A 1 101 ? -11.793 2.647 -3.342 1.00 78.12 101 LEU A O 1
ATOM 825 N N . LEU A 1 102 ? -13.431 3.812 -2.327 1.00 78.44 102 LEU A N 1
ATOM 826 C CA . LEU A 1 102 ? -13.132 5.118 -2.933 1.00 78.44 102 LEU A CA 1
ATOM 827 C C . LEU A 1 102 ? -12.062 5.926 -2.191 1.00 78.44 102 LEU A C 1
ATOM 829 O O . LEU A 1 102 ? -11.400 6.764 -2.792 1.00 78.44 102 LEU A O 1
ATOM 833 N N . ALA A 1 103 ? -11.898 5.703 -0.890 1.00 75.62 103 ALA A N 1
ATOM 834 C CA . ALA A 1 103 ? -10.972 6.452 -0.056 1.00 75.62 103 ALA A CA 1
ATOM 835 C C . ALA A 1 103 ? -9.568 5.861 -0.103 1.00 75.62 103 ALA A C 1
ATOM 837 O O . ALA A 1 103 ? -8.623 6.634 -0.034 1.00 75.62 103 ALA A O 1
ATOM 838 N N . THR A 1 104 ? -9.399 4.539 -0.254 1.00 80.62 104 THR A N 1
ATOM 839 C CA . THR A 1 104 ? -8.056 3.923 -0.341 1.00 80.62 104 THR A CA 1
ATOM 840 C C . THR A 1 104 ? -7.159 4.626 -1.378 1.00 80.62 104 THR A C 1
ATOM 842 O O . THR A 1 104 ? -6.048 4.978 -0.993 1.00 80.62 104 THR A O 1
ATOM 845 N N . PRO A 1 105 ? -7.643 4.960 -2.598 1.00 76.12 105 PRO A N 1
ATOM 846 C CA . PRO A 1 105 ? -6.911 5.752 -3.596 1.00 76.12 105 PRO A CA 1
ATOM 847 C C . PRO A 1 105 ? -6.600 7.217 -3.221 1.00 76.12 105 PRO A C 1
ATOM 849 O O . PRO A 1 105 ? -5.866 7.892 -3.933 1.00 76.12 105 PRO A O 1
ATOM 852 N N . ILE A 1 106 ? -7.231 7.764 -2.182 1.00 77.75 106 ILE A N 1
ATOM 853 C CA . ILE A 1 106 ? -7.172 9.196 -1.842 1.00 77.75 106 ILE A CA 1
ATOM 854 C C . ILE A 1 106 ? -6.373 9.412 -0.559 1.00 77.75 106 ILE A C 1
ATOM 856 O O . ILE A 1 106 ? -5.521 10.290 -0.487 1.00 77.75 106 ILE A O 1
ATOM 860 N N . ILE A 1 107 ? -6.682 8.633 0.479 1.00 82.25 107 ILE A N 1
ATOM 861 C CA . ILE A 1 107 ? -6.107 8.788 1.821 1.00 82.25 107 ILE A CA 1
ATOM 862 C C . ILE A 1 107 ? -5.048 7.731 2.139 1.00 82.25 107 ILE A C 1
ATOM 864 O O . ILE A 1 107 ? -4.386 7.833 3.174 1.00 82.25 107 ILE A O 1
ATOM 868 N N . GLY A 1 108 ? -4.925 6.711 1.291 1.00 86.56 108 GLY A N 1
ATOM 869 C CA . GLY A 1 108 ? -3.955 5.640 1.441 1.00 86.56 108 GLY A CA 1
ATOM 870 C C . GLY A 1 108 ? -4.394 4.481 2.326 1.00 86.56 108 GLY A C 1
ATOM 871 O O . GLY A 1 108 ? -5.315 4.580 3.148 1.00 86.56 108 GLY A O 1
ATOM 872 N N . SER A 1 109 ? -3.712 3.349 2.166 1.00 91.44 109 SER A N 1
ATOM 873 C CA . SER A 1 109 ? -4.029 2.091 2.850 1.00 91.44 109 SER A CA 1
ATOM 874 C C . SER A 1 109 ? -3.706 2.149 4.343 1.00 91.44 109 SER A C 1
ATOM 876 O O . SER A 1 109 ? -4.433 1.573 5.159 1.00 91.44 109 SER A O 1
ATOM 878 N N . TRP A 1 110 ? -2.685 2.923 4.725 1.00 91.12 110 TRP A N 1
ATOM 879 C CA . TRP A 1 110 ? -2.361 3.208 6.125 1.00 91.12 110 TRP A CA 1
ATOM 880 C C . TRP A 1 110 ? -3.518 3.905 6.842 1.00 91.12 110 TRP A C 1
ATOM 882 O O . TRP A 1 110 ? -3.967 3.480 7.908 1.00 91.12 110 TRP A O 1
ATOM 892 N N . THR A 1 111 ? -4.048 4.968 6.242 1.00 87.38 111 THR A N 1
ATOM 893 C CA . THR A 1 111 ? -5.155 5.726 6.832 1.00 87.38 111 THR A CA 1
ATOM 894 C C . THR A 1 111 ? -6.436 4.895 6.860 1.00 87.38 111 THR A C 1
ATOM 896 O O . THR A 1 111 ? -7.144 4.874 7.870 1.00 87.38 111 THR A O 1
ATOM 899 N N . VAL A 1 112 ? -6.711 4.151 5.786 1.00 88.31 112 VAL A N 1
ATOM 900 C CA . VAL A 1 112 ? -7.865 3.249 5.695 1.00 88.31 112 VAL A CA 1
ATOM 901 C C . VAL A 1 112 ? -7.824 2.149 6.754 1.00 88.31 112 VAL A C 1
ATOM 903 O O . VAL A 1 112 ? -8.853 1.875 7.370 1.00 88.31 112 VAL A O 1
ATOM 906 N N . GLY A 1 113 ? -6.659 1.550 7.019 1.00 89.56 113 GLY A N 1
ATOM 907 C CA . GLY A 1 113 ? -6.502 0.547 8.075 1.00 89.56 113 GLY A CA 1
ATOM 908 C C . GLY A 1 113 ? -6.906 1.086 9.450 1.00 89.56 113 GLY A C 1
ATOM 909 O O . GLY A 1 113 ? -7.629 0.430 10.204 1.00 89.56 113 GLY A O 1
ATOM 910 N N . ILE A 1 114 ? -6.484 2.316 9.752 1.00 86.88 114 ILE A N 1
ATOM 911 C CA . ILE A 1 114 ? -6.780 3.003 11.013 1.00 86.88 114 ILE A CA 1
ATOM 912 C C . ILE A 1 114 ? -8.269 3.345 11.120 1.00 86.88 114 ILE A C 1
ATOM 914 O O . ILE A 1 114 ? -8.911 2.985 12.111 1.00 86.88 114 ILE A O 1
ATOM 918 N N . LEU A 1 115 ? -8.812 4.030 10.110 1.00 82.44 115 LEU A N 1
ATOM 919 C CA . LEU A 1 115 ? -10.201 4.490 10.104 1.00 82.44 115 LEU A CA 1
ATOM 920 C C . LEU A 1 115 ? -11.172 3.311 10.056 1.00 82.44 115 LEU A C 1
ATOM 922 O O . LEU A 1 115 ? -12.097 3.242 10.854 1.00 82.44 115 LEU A O 1
ATOM 926 N N . GLY A 1 116 ? -10.935 2.327 9.188 1.00 83.88 116 GLY A N 1
ATOM 927 C CA . GLY A 1 116 ? -11.778 1.137 9.094 1.00 83.88 116 GLY A CA 1
ATOM 928 C C . GLY A 1 116 ? -11.881 0.399 10.428 1.00 83.88 116 GLY A C 1
ATOM 929 O O . GLY A 1 116 ? -12.966 -0.033 10.823 1.00 83.88 116 GLY A O 1
ATOM 930 N N . ARG A 1 117 ? -10.772 0.309 11.174 1.00 84.25 117 ARG A N 1
ATOM 931 C CA . ARG A 1 117 ? -10.775 -0.309 12.501 1.00 84.25 117 ARG A CA 1
ATOM 932 C C . ARG A 1 117 ? -11.430 0.570 13.570 1.00 84.25 117 ARG A C 1
ATOM 934 O O . ARG A 1 117 ? -12.153 0.015 14.397 1.00 84.25 117 ARG A O 1
ATOM 941 N N . SER A 1 118 ? -11.230 1.894 13.557 1.00 78.25 118 SER A N 1
ATOM 942 C CA . SER A 1 118 ? -11.889 2.802 14.517 1.00 78.25 118 SER A CA 1
ATOM 943 C C . SER A 1 118 ? -13.406 2.817 14.343 1.00 78.25 118 SER A C 1
ATOM 945 O O . SER A 1 118 ? -14.140 2.834 15.323 1.00 78.25 118 SER A O 1
ATOM 947 N N . LEU A 1 119 ? -13.876 2.703 13.100 1.00 76.75 119 LEU A N 1
ATOM 948 C CA . LEU A 1 119 ? -15.293 2.632 12.746 1.00 76.75 119 LEU A CA 1
ATOM 949 C C . LEU A 1 119 ? -15.943 1.271 13.049 1.00 76.75 119 LEU A C 1
ATOM 951 O O . LEU A 1 119 ? -17.099 1.044 12.699 1.00 76.75 119 LEU A O 1
ATOM 955 N N . GLY A 1 120 ? -15.214 0.344 13.677 1.00 77.81 120 GLY A N 1
ATOM 956 C CA . GLY A 1 120 ? -15.740 -0.963 14.064 1.00 77.81 120 GLY A CA 1
ATOM 957 C C . GLY A 1 120 ? -15.941 -1.929 12.895 1.00 77.81 120 GLY A C 1
ATOM 958 O O . GLY A 1 120 ? -16.644 -2.929 13.043 1.00 77.81 120 GLY A O 1
ATOM 959 N N . MET A 1 121 ? -15.331 -1.674 11.733 1.00 83.62 121 MET A N 1
ATOM 960 C CA . MET A 1 121 ? -15.452 -2.573 10.591 1.00 83.62 121 MET A CA 1
ATOM 961 C C . MET A 1 121 ? -14.766 -3.914 10.892 1.00 83.62 121 MET A C 1
ATOM 963 O O . MET A 1 121 ? -13.695 -3.976 11.508 1.00 83.62 121 MET A O 1
ATOM 967 N N . SER A 1 122 ? -15.392 -5.019 10.475 1.00 87.31 122 SER A N 1
ATOM 968 C CA . SER A 1 122 ? -14.805 -6.345 10.670 1.00 87.31 122 SER A CA 1
ATOM 969 C C . SER A 1 122 ? -13.532 -6.494 9.833 1.00 87.31 122 SE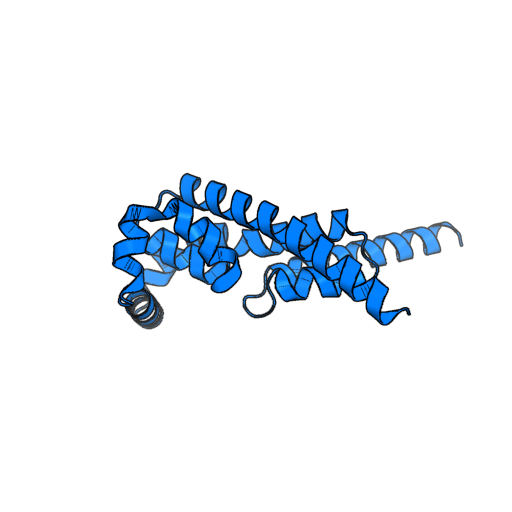R A C 1
ATOM 971 O O . SER A 1 122 ? -13.445 -5.980 8.716 1.00 87.31 122 SER A O 1
ATOM 973 N N . LYS A 1 123 ? -12.546 -7.229 10.365 1.00 89.12 123 LYS A N 1
ATOM 974 C CA . LYS A 1 123 ? -11.240 -7.425 9.712 1.00 89.12 123 LYS A CA 1
ATOM 975 C C . LYS A 1 123 ? -11.398 -7.963 8.286 1.00 89.12 123 LYS A C 1
ATOM 977 O O . LYS A 1 123 ? -10.826 -7.411 7.355 1.00 89.12 123 LYS A O 1
ATOM 982 N N . THR A 1 124 ? -12.255 -8.970 8.114 1.00 89.75 124 THR A N 1
ATOM 983 C CA . THR A 1 124 ? -12.550 -9.583 6.812 1.00 89.75 124 THR A CA 1
ATOM 984 C C . THR A 1 124 ? -13.140 -8.586 5.825 1.00 89.75 124 THR A C 1
ATOM 986 O O . THR A 1 124 ? -12.696 -8.530 4.683 1.00 89.75 124 THR A O 1
ATOM 989 N N . LYS A 1 125 ? -14.109 -7.763 6.253 1.00 88.56 125 LYS A N 1
ATOM 990 C CA . LYS A 1 125 ? -14.717 -6.763 5.368 1.00 88.56 125 LYS A CA 1
ATOM 991 C C . LYS A 1 125 ? -13.676 -5.739 4.922 1.00 88.56 125 LYS A C 1
ATOM 993 O O . LYS A 1 125 ? -13.642 -5.395 3.748 1.00 88.56 125 LYS A O 1
ATOM 998 N N . LEU A 1 126 ? -12.817 -5.284 5.836 1.00 89.62 126 LEU A N 1
ATOM 999 C CA . LEU A 1 126 ? -11.760 -4.330 5.506 1.00 89.62 126 LEU A CA 1
ATOM 1000 C C . LEU A 1 126 ? -10.757 -4.916 4.516 1.00 89.62 126 LEU A C 1
ATOM 1002 O O . LEU A 1 126 ? -10.452 -4.272 3.523 1.00 89.62 126 LEU A O 1
ATOM 1006 N N . PHE A 1 127 ? -10.319 -6.154 4.732 1.00 92.38 127 PHE A N 1
ATOM 1007 C CA . PHE A 1 127 ? -9.402 -6.823 3.813 1.00 92.38 127 PHE A CA 1
ATOM 1008 C C . PHE A 1 127 ? -9.994 -6.980 2.414 1.00 92.38 127 PHE A C 1
ATOM 1010 O O . PHE A 1 127 ? -9.344 -6.600 1.447 1.00 92.38 127 PHE A O 1
ATOM 1017 N N . VAL A 1 128 ? -11.226 -7.489 2.303 1.00 91.69 128 VAL A N 1
ATOM 1018 C CA . VAL A 1 128 ? -11.872 -7.719 1.002 1.00 91.69 128 VAL A CA 1
ATOM 1019 C C . VAL A 1 128 ? -12.054 -6.408 0.246 1.00 91.69 128 VAL A C 1
ATOM 1021 O O . VAL A 1 128 ? -11.642 -6.298 -0.903 1.00 91.69 128 VAL A O 1
ATOM 1024 N N . VAL A 1 129 ? -12.629 -5.394 0.893 1.00 90.56 129 VAL A N 1
ATOM 1025 C CA . VAL A 1 129 ? -12.924 -4.118 0.231 1.00 90.56 129 VAL A CA 1
ATOM 1026 C C . VAL A 1 129 ? -11.642 -3.389 -0.168 1.00 90.56 129 VAL A C 1
ATOM 1028 O O . VAL A 1 129 ? -11.566 -2.856 -1.274 1.00 90.56 129 VAL A O 1
ATOM 1031 N N . SER A 1 130 ? -10.622 -3.385 0.694 1.00 91.75 130 SER A N 1
ATOM 1032 C CA . SER A 1 130 ? -9.336 -2.781 0.353 1.00 91.75 130 SER A CA 1
ATOM 1033 C C . SER A 1 130 ? -8.635 -3.537 -0.767 1.00 91.75 130 SER A C 1
ATOM 1035 O O . SER A 1 130 ? -8.135 -2.892 -1.677 1.00 91.75 130 SER A O 1
ATOM 1037 N N . LEU A 1 131 ? -8.653 -4.872 -0.772 1.00 93.06 131 LEU A N 1
ATOM 1038 C CA . LEU A 1 131 ? -8.074 -5.650 -1.867 1.00 93.06 131 LEU A CA 1
ATOM 1039 C C . LEU A 1 131 ? -8.780 -5.350 -3.197 1.00 93.06 131 LEU A C 1
ATOM 1041 O O . LEU A 1 131 ? -8.114 -5.073 -4.188 1.00 93.06 131 LEU A O 1
ATOM 1045 N N . CYS A 1 132 ? -10.118 -5.314 -3.206 1.00 92.12 132 CYS A N 1
ATOM 1046 C CA . CYS A 1 132 ? -10.891 -4.922 -4.386 1.00 92.12 132 CYS A CA 1
ATOM 1047 C C . CYS A 1 132 ? -10.530 -3.512 -4.874 1.00 92.12 132 CYS A C 1
ATOM 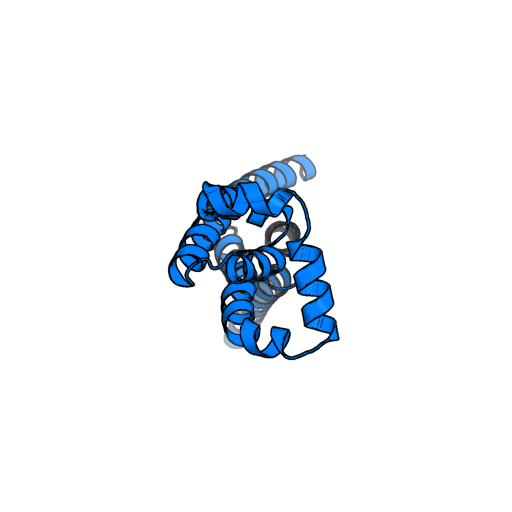1049 O O . CYS A 1 132 ? -10.377 -3.311 -6.076 1.00 92.12 132 CYS A O 1
ATOM 1051 N N . SER A 1 133 ? -10.364 -2.552 -3.958 1.00 92.19 133 SER A N 1
ATOM 1052 C CA . SER A 1 133 ? -9.920 -1.199 -4.303 1.00 92.19 133 SER A CA 1
ATOM 1053 C C . SER A 1 133 ? -8.536 -1.226 -4.950 1.00 92.19 133 SER A C 1
ATOM 1055 O O . SER A 1 133 ? -8.386 -0.734 -6.065 1.00 92.19 133 SER A O 1
ATOM 1057 N N . ILE A 1 134 ? -7.567 -1.887 -4.305 1.00 94.50 134 ILE A N 1
ATOM 1058 C CA . ILE A 1 134 ? -6.179 -2.022 -4.772 1.00 94.50 134 ILE A CA 1
ATOM 1059 C C . ILE A 1 134 ? -6.099 -2.632 -6.167 1.00 94.50 134 ILE A C 1
ATOM 1061 O O . ILE A 1 134 ? -5.438 -2.086 -7.052 1.00 94.50 134 ILE A O 1
ATOM 1065 N N . CYS A 1 135 ? -6.828 -3.717 -6.408 1.00 92.69 135 CYS A N 1
ATOM 1066 C CA . CYS A 1 135 ? -6.915 -4.318 -7.733 1.00 92.69 135 CYS A CA 1
ATOM 1067 C C . CYS A 1 135 ? -7.544 -3.365 -8.759 1.00 92.69 135 CYS A C 1
ATOM 1069 O O . CYS A 1 135 ? -7.024 -3.224 -9.859 1.00 92.69 135 CYS A O 1
ATOM 1071 N N . MET A 1 136 ? -8.635 -2.680 -8.410 1.00 91.50 136 MET A N 1
ATOM 1072 C CA . MET A 1 136 ? -9.320 -1.778 -9.338 1.00 91.50 136 MET A CA 1
ATOM 1073 C C . MET A 1 136 ? -8.424 -0.613 -9.767 1.00 91.50 136 MET A C 1
A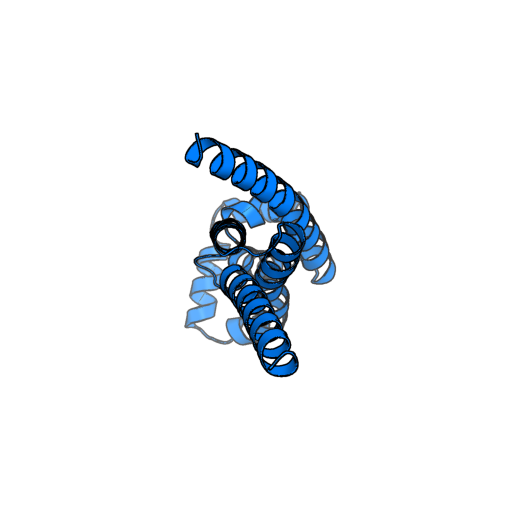TOM 1075 O O . MET A 1 136 ? -8.294 -0.338 -10.959 1.00 91.50 136 MET A O 1
ATOM 1079 N N . TYR A 1 137 ? -7.793 0.079 -8.818 1.00 89.50 137 TYR A N 1
ATOM 1080 C CA . TYR A 1 137 ? -7.018 1.269 -9.156 1.00 89.50 137 TYR A CA 1
ATOM 1081 C C . TYR A 1 137 ? -5.627 0.926 -9.717 1.00 89.50 137 TYR A C 1
ATOM 1083 O O . TYR A 1 137 ? -5.082 1.722 -10.477 1.00 89.50 137 TYR A O 1
ATOM 1091 N N . SER A 1 138 ? -5.044 -0.237 -9.394 1.00 92.00 138 SER A N 1
ATOM 1092 C CA . SER A 1 138 ? -3.771 -0.667 -10.000 1.00 92.00 138 SER A CA 1
ATOM 1093 C C . SER A 1 138 ? -3.904 -0.845 -11.512 1.00 92.00 138 SER A C 1
ATOM 1095 O O . SER A 1 138 ? -3.032 -0.398 -12.250 1.00 92.00 138 SER A O 1
ATOM 1097 N N . VAL A 1 139 ? -5.032 -1.390 -11.983 1.00 92.00 139 VAL A N 1
ATOM 1098 C CA . VAL A 1 139 ? -5.354 -1.465 -13.418 1.00 92.00 139 VAL A CA 1
ATOM 1099 C C . VAL A 1 139 ? -5.408 -0.068 -14.042 1.00 92.00 139 VAL A C 1
ATOM 1101 O O . VAL A 1 139 ? -4.794 0.165 -15.081 1.00 92.00 139 VAL A O 1
ATOM 1104 N N . ILE A 1 140 ? -6.089 0.879 -13.389 1.00 91.94 140 ILE A N 1
ATOM 1105 C CA . ILE A 1 140 ? -6.183 2.269 -13.863 1.00 91.94 140 ILE A CA 1
ATOM 1106 C C . ILE A 1 140 ? -4.790 2.908 -13.952 1.00 91.94 140 ILE A C 1
ATOM 1108 O O . ILE A 1 140 ? -4.457 3.519 -14.965 1.00 91.94 140 ILE A O 1
ATOM 1112 N N . LEU A 1 141 ? -3.959 2.740 -12.920 1.00 92.69 141 LEU A N 1
ATOM 1113 C CA . LEU A 1 141 ? -2.609 3.299 -12.883 1.00 92.69 141 LEU A CA 1
ATOM 1114 C C . LEU A 1 141 ? -1.696 2.698 -13.950 1.00 92.69 141 LEU A C 1
ATOM 1116 O O . LEU A 1 141 ? -0.933 3.448 -14.549 1.00 92.69 141 LEU A O 1
ATOM 1120 N N . VAL A 1 142 ? -1.779 1.393 -14.231 1.00 93.44 142 VAL A N 1
ATOM 1121 C CA . VAL A 1 142 ? -1.022 0.786 -15.341 1.00 93.44 142 VAL A CA 1
ATOM 1122 C C . VAL A 1 142 ? -1.393 1.444 -16.659 1.00 93.44 142 VAL A C 1
ATOM 1124 O O . VAL A 1 142 ? -0.500 1.872 -17.381 1.00 93.44 142 VAL A O 1
ATOM 1127 N N . ILE A 1 143 ? -2.691 1.569 -16.952 1.00 92.44 143 ILE A N 1
ATOM 1128 C CA . ILE A 1 143 ? -3.166 2.165 -18.206 1.00 92.44 143 ILE A CA 1
ATOM 1129 C C . ILE A 1 143 ? -2.637 3.596 -18.341 1.00 92.44 143 ILE A C 1
ATOM 1131 O O . ILE A 1 143 ? -2.031 3.935 -19.353 1.00 92.44 143 ILE A O 1
ATOM 1135 N N . ILE A 1 144 ? -2.798 4.417 -17.298 1.00 91.75 144 ILE A N 1
ATOM 1136 C CA . ILE A 1 144 ? -2.299 5.800 -17.283 1.00 91.75 144 ILE A CA 1
ATOM 1137 C C . ILE A 1 144 ? -0.777 5.840 -17.463 1.00 91.75 144 ILE A C 1
ATOM 1139 O O . ILE A 1 144 ? -0.272 6.653 -18.232 1.00 91.75 144 ILE A O 1
ATOM 1143 N N . THR A 1 145 ? -0.044 4.965 -16.774 1.00 92.06 145 THR A N 1
ATOM 1144 C CA . THR A 1 145 ? 1.422 4.918 -16.850 1.00 92.06 145 THR A CA 1
ATOM 1145 C C . THR A 1 145 ? 1.887 4.540 -18.250 1.00 92.06 145 THR A C 1
ATOM 1147 O O . THR A 1 145 ? 2.793 5.177 -18.773 1.00 92.06 145 THR A O 1
ATOM 1150 N N . MET A 1 146 ? 1.270 3.535 -18.876 1.00 89.69 146 MET A N 1
ATOM 1151 C CA . MET A 1 146 ? 1.623 3.113 -20.233 1.00 89.69 146 MET A CA 1
ATOM 1152 C C . MET A 1 146 ? 1.379 4.233 -21.246 1.00 89.69 146 MET A C 1
ATOM 1154 O O . MET A 1 146 ? 2.298 4.579 -21.983 1.00 89.69 146 MET A O 1
ATOM 1158 N N . LEU A 1 147 ? 0.201 4.864 -21.200 1.00 89.62 147 LEU A N 1
ATOM 1159 C CA . LEU A 1 147 ? -0.126 6.006 -22.059 1.00 89.62 147 LEU A CA 1
ATOM 1160 C C . LEU A 1 147 ? 0.841 7.181 -21.841 1.00 89.62 147 LEU A C 1
ATOM 1162 O O . LEU A 1 147 ? 1.292 7.808 -22.793 1.00 89.62 147 LEU A O 1
ATOM 1166 N N . GLY A 1 148 ? 1.202 7.468 -20.588 1.00 86.00 148 GLY A N 1
ATOM 1167 C CA . GLY A 1 148 ? 2.162 8.523 -20.263 1.00 86.00 148 GLY A CA 1
ATOM 1168 C C . GLY A 1 148 ? 3.578 8.228 -20.764 1.00 86.00 148 GLY A C 1
ATOM 1169 O O . GLY A 1 148 ? 4.257 9.128 -21.250 1.00 86.00 148 GLY A O 1
ATOM 1170 N N . VAL A 1 149 ? 4.029 6.974 -20.675 1.00 78.94 149 VAL A N 1
ATOM 1171 C CA . VAL A 1 149 ? 5.351 6.556 -21.169 1.00 78.94 149 VAL A CA 1
ATOM 1172 C C . VAL A 1 149 ? 5.431 6.631 -22.694 1.00 78.94 149 VAL A C 1
ATOM 1174 O O . VAL A 1 149 ? 6.489 6.978 -23.215 1.00 78.94 149 VAL A O 1
ATOM 1177 N N . GLU A 1 150 ? 4.346 6.324 -23.404 1.00 78.81 150 GLU A N 1
ATOM 1178 C CA . GLU A 1 150 ? 4.269 6.469 -24.863 1.00 78.81 150 GLU A CA 1
ATOM 1179 C C . GLU A 1 150 ? 4.401 7.939 -25.284 1.00 78.81 150 GLU A C 1
ATOM 1181 O O . GLU A 1 150 ? 5.239 8.246 -26.126 1.00 78.81 150 GLU A O 1
ATOM 1186 N N . LEU A 1 151 ? 3.701 8.857 -24.609 1.00 79.38 151 LEU A N 1
ATOM 1187 C CA . LEU A 1 151 ? 3.768 10.300 -24.886 1.00 79.38 151 LEU A CA 1
ATOM 1188 C C . LEU A 1 151 ? 5.152 10.933 -24.665 1.00 79.38 151 LEU A C 1
ATOM 1190 O O . LEU A 1 151 ? 5.453 11.951 -25.271 1.00 79.38 151 LEU A O 1
ATOM 1194 N N . ILE A 1 152 ? 5.982 10.383 -23.772 1.00 77.31 152 ILE A N 1
ATOM 1195 C CA . ILE A 1 152 ? 7.338 10.907 -23.501 1.00 77.31 152 ILE A CA 1
ATOM 1196 C C . ILE A 1 152 ? 8.347 10.443 -24.566 1.00 77.31 152 ILE A C 1
ATOM 1198 O O . ILE A 1 152 ? 9.427 11.020 -24.692 1.00 77.31 152 ILE A O 1
ATOM 1202 N N . LYS A 1 153 ? 8.037 9.358 -25.284 1.00 66.31 153 LYS A N 1
ATOM 1203 C CA . LYS A 1 153 ? 8.930 8.758 -26.283 1.00 66.31 153 LYS A CA 1
ATOM 1204 C C . LYS A 1 153 ? 8.712 9.300 -27.700 1.00 66.31 153 LYS A C 1
ATOM 1206 O O . LYS A 1 153 ? 9.566 9.031 -28.544 1.00 66.31 153 LYS A O 1
ATOM 1211 N N . GLU A 1 154 ? 7.610 10.008 -27.944 1.00 54.62 154 GLU A N 1
ATOM 1212 C CA . GLU A 1 154 ? 7.355 10.794 -29.165 1.00 54.62 154 GLU A CA 1
ATOM 1213 C C . GLU A 1 154 ? 8.005 12.183 -29.092 1.00 54.62 154 GLU A C 1
ATOM 1215 O O . GLU A 1 154 ? 8.526 12.630 -30.141 1.00 54.62 154 GLU A O 1
#

Radius of gyration: 18.11 Å; chains: 1; bounding box: 54×34×54 Å